Protein AF-A0A9P8N7T7-F1 (afdb_monomer)

Secondary structure (DSSP, 8-state):
-PEEEEEE-S--HHHHTS-HHHHHHHHTSHHHHHHHHSEEEEEEE-GGG--HHHHHHHHHHHHHHHHTT-SSPPGGGTPEEEE---TTS--S-----------

Organism: NCBI:txid111463

Radius of gyration: 16.36 Å; Cα contacts (8 Å, |Δi|>4): 122; chains: 1; bounding box: 58×29×37 Å

Foldseek 3Di:
DAAEAEDEDDDDVPLLPDDLVVLLVVCPPPVNLVNLQRHQEYEYEACLQDDPSNLVSQQSSQCSSQPVPDPDADGSNNHHYHYYHDNPPDGNDDPPPPPPPDD

Mean predicted aligned error: 9.98 Å

InterPro domains:
  IPR010285 DNA helicase Pif1-like, DEAD-box helicase domain [PF05970] (25-92)
  IPR027417 P-loop containing nucleoside triphosphate hydrolase [G3DSA:3.40.50.300] (2-101)
  IPR027417 P-loop containing nucleoside triphosphate hydrolase [SSF52540] (7-93)
  IPR051055 PIF1 DNA helicase [PTHR47642] (15-95)

Sequence (103 aa):
MGMVVDVLAPTGRAALQLPLDKLKTLAFRKHVRQRLRHTDVLIIDEISMVENHHLQRINVCMKEVRRWKDDDPPAFGGVQVVVTGDFCQLPPRRRESWAIPRA

Nearest PDB structures (foldseek):
  9fi9-assembly1_A  TM=7.874E-01  e=2.876E-06  Homo sapiens
  5fhh-assembly2_B  TM=8.590E-01  e=5.487E-06  Homo sapiens
  5o6d-assembly2_B  TM=8.294E-01  e=2.586E-05  Saccharomyces cerevisiae S288C
  5fhh-assembly1_A  TM=7.363E-01  e=8.085E-06  Homo sapiens
  5o6e-assembly2_B  TM=7.567E-01  e=1.387E-04  Saccharomyces cerevisiae S288C

Solvent-accessible surface area (backbone atoms only — not comparable to full-atom values): 6168 Å² total; per-residue (Å²): 134,82,35,76,45,79,46,72,54,79,91,59,77,73,72,72,72,52,55,68,70,58,49,44,57,55,40,63,36,69,70,50,28,51,51,6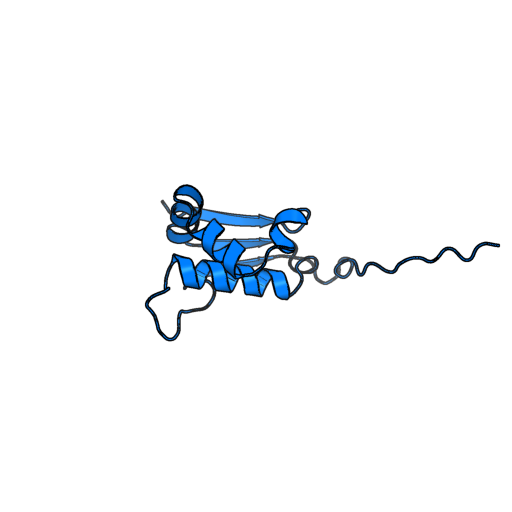3,57,50,37,49,36,39,37,33,38,37,49,48,58,52,57,70,72,56,58,54,50,52,30,50,41,31,18,54,64,61,29,68,84,46,96,78,50,48,71,47,34,68,37,50,74,46,78,42,57,58,82,90,49,80,71,50,82,70,83,73,77,80,73,72,79,83,125

Structure (mmCIF, N/CA/C/O backbone):
data_AF-A0A9P8N7T7-F1
#
_entry.id   AF-A0A9P8N7T7-F1
#
loop_
_atom_site.group_PDB
_atom_site.id
_atom_site.type_symbol
_atom_site.label_atom_id
_atom_site.label_alt_id
_atom_site.label_comp_id
_atom_site.label_asym_id
_atom_site.label_entity_id
_atom_site.label_seq_id
_atom_site.pdbx_PDB_ins_code
_atom_site.Cartn_x
_atom_site.Cartn_y
_atom_site.Cartn_z
_atom_site.occupancy
_atom_site.B_iso_or_equiv
_atom_site.auth_seq_id
_atom_site.auth_comp_id
_atom_site.auth_asym_id
_atom_site.auth_atom_id
_atom_site.pdbx_PDB_model_num
ATOM 1 N N . MET A 1 1 ? -21.123 2.137 -2.443 1.00 47.75 1 MET A N 1
ATOM 2 C CA . MET A 1 1 ? -20.414 2.666 -3.626 1.00 47.75 1 MET A CA 1
ATOM 3 C C . MET A 1 1 ? -18.932 2.507 -3.331 1.00 47.75 1 MET A C 1
ATOM 5 O O . MET A 1 1 ? -18.468 3.157 -2.402 1.00 47.75 1 MET A O 1
ATOM 9 N N . GLY A 1 2 ? -18.252 1.553 -3.966 1.00 61.78 2 GLY A N 1
ATOM 10 C CA . GLY A 1 2 ? -16.860 1.246 -3.628 1.00 61.78 2 GLY A CA 1
ATOM 11 C C . GLY A 1 2 ? -15.900 2.352 -4.058 1.00 61.78 2 GLY A C 1
ATOM 12 O O . GLY A 1 2 ? -16.148 3.021 -5.063 1.00 61.78 2 GLY A O 1
ATOM 13 N N . MET A 1 3 ? -14.843 2.590 -3.278 1.00 73.31 3 MET A N 1
ATOM 14 C CA . MET A 1 3 ? -13.818 3.584 -3.610 1.00 73.31 3 MET A CA 1
ATOM 15 C C . MET A 1 3 ? -12.638 2.885 -4.286 1.00 73.31 3 MET A C 1
ATOM 17 O O . MET A 1 3 ? -12.032 1.980 -3.708 1.00 73.31 3 MET A O 1
ATOM 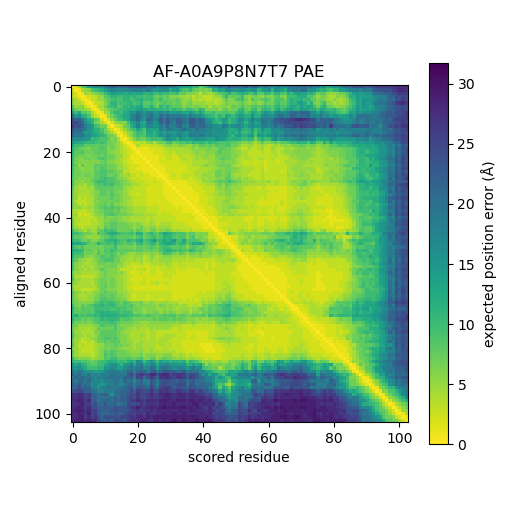21 N N . VAL A 1 4 ? -12.305 3.333 -5.495 1.00 75.38 4 VAL A N 1
ATOM 22 C CA . VAL A 1 4 ? -11.079 2.950 -6.200 1.00 75.38 4 VAL A CA 1
ATOM 23 C C . VAL A 1 4 ? -10.038 4.034 -5.948 1.00 75.38 4 VAL A C 1
ATOM 25 O O . VAL A 1 4 ? -10.322 5.221 -6.125 1.00 75.38 4 VAL A O 1
ATOM 28 N N . VAL A 1 5 ? -8.853 3.639 -5.489 1.00 74.88 5 VAL A N 1
ATOM 29 C CA . VAL A 1 5 ? -7.719 4.552 -5.311 1.00 74.88 5 VAL A CA 1
ATOM 30 C C . VAL A 1 5 ? -6.672 4.211 -6.353 1.00 74.88 5 VAL A C 1
ATOM 32 O O . VAL A 1 5 ? -6.151 3.101 -6.356 1.00 74.88 5 VAL A O 1
ATOM 35 N N . ASP A 1 6 ? -6.375 5.179 -7.212 1.00 69.44 6 ASP A N 1
ATOM 36 C CA . ASP A 1 6 ? -5.302 5.095 -8.196 1.00 69.44 6 ASP A CA 1
ATOM 37 C C . ASP A 1 6 ? -4.022 5.723 -7.625 1.00 69.44 6 ASP A C 1
ATOM 39 O O . ASP A 1 6 ? -4.044 6.824 -7.057 1.00 69.44 6 ASP A O 1
ATOM 43 N N . VAL A 1 7 ? -2.920 4.990 -7.731 1.00 68.62 7 VAL A N 1
ATOM 44 C CA . VAL A 1 7 ? -1.570 5.426 -7.400 1.00 68.62 7 VAL A CA 1
ATOM 45 C C . VAL A 1 7 ? -0.763 5.449 -8.694 1.00 68.62 7 VAL A C 1
ATOM 47 O O . VAL A 1 7 ? -0.116 4.468 -9.054 1.00 68.62 7 VAL A O 1
ATOM 50 N N . LEU A 1 8 ? -0.763 6.607 -9.353 1.00 59.31 8 LEU A N 1
ATOM 51 C CA . LEU A 1 8 ? 0.131 6.890 -10.469 1.00 59.31 8 LEU A CA 1
ATOM 52 C C . LEU A 1 8 ? 1.543 7.175 -9.937 1.00 59.31 8 LEU A C 1
ATOM 54 O O . LEU A 1 8 ? 1.757 8.126 -9.176 1.00 59.31 8 LEU A O 1
ATOM 58 N N . ALA A 1 9 ? 2.520 6.366 -10.337 1.00 59.59 9 ALA A N 1
ATOM 59 C CA . ALA A 1 9 ? 3.927 6.614 -10.045 1.00 59.59 9 ALA A CA 1
ATOM 60 C C . ALA A 1 9 ? 4.518 7.551 -11.117 1.00 59.59 9 ALA A C 1
ATOM 62 O O . ALA A 1 9 ? 4.946 7.062 -12.158 1.00 59.59 9 ALA A O 1
ATOM 63 N N . PRO A 1 10 ? 4.534 8.896 -10.932 1.00 50.53 10 PRO A N 1
ATOM 64 C CA . PRO A 1 10 ? 5.686 9.549 -10.284 1.00 50.53 10 PRO A CA 1
ATOM 65 C C . PRO A 1 10 ? 5.396 10.912 -9.577 1.00 50.53 10 PRO A C 1
ATOM 67 O O . PRO A 1 10 ? 4.392 11.579 -9.800 1.00 50.53 10 PRO A O 1
ATOM 70 N N . THR A 1 11 ? 6.384 11.422 -8.816 1.00 47.47 11 THR A N 1
ATOM 71 C CA . THR A 1 11 ? 6.516 12.813 -8.279 1.00 47.47 11 THR A CA 1
ATOM 72 C C . THR A 1 11 ? 5.823 13.163 -6.948 1.00 47.47 11 THR A C 1
ATOM 74 O O . THR A 1 11 ? 4.925 13.990 -6.861 1.00 47.47 11 THR A O 1
ATOM 77 N N . GLY A 1 12 ? 6.350 12.639 -5.839 1.00 48.16 12 GLY A N 1
ATOM 78 C CA . GLY A 1 12 ? 5.984 13.108 -4.497 1.00 48.16 12 GLY A CA 1
ATOM 79 C C . GLY A 1 12 ? 7.096 12.937 -3.467 1.00 48.16 12 GLY A C 1
ATOM 80 O O . GLY A 1 12 ? 6.854 12.394 -2.394 1.00 48.16 12 GLY A O 1
ATOM 81 N N . ARG A 1 13 ? 8.330 13.376 -3.774 1.00 48.94 13 ARG A N 1
ATOM 82 C CA . ARG A 1 13 ? 9.539 13.216 -2.924 1.00 48.94 13 ARG A CA 1
ATOM 83 C C . ARG A 1 13 ? 9.371 13.622 -1.448 1.00 48.94 13 ARG A C 1
ATOM 85 O O . ARG A 1 13 ? 10.164 13.180 -0.621 1.00 48.94 13 ARG A O 1
ATOM 92 N N . ALA A 1 14 ? 8.375 14.440 -1.112 1.00 51.25 14 ALA A N 1
ATOM 93 C CA . ALA A 1 14 ? 8.146 14.918 0.249 1.00 51.25 14 ALA A CA 1
ATOM 94 C C . ALA A 1 14 ? 7.538 13.854 1.182 1.00 51.25 14 ALA A C 1
ATOM 96 O O . ALA A 1 14 ? 8.001 13.699 2.307 1.00 51.25 14 ALA A O 1
ATOM 97 N N . ALA A 1 15 ? 6.545 13.077 0.730 1.00 52.22 15 ALA A N 1
ATOM 98 C CA . ALA A 1 15 ? 5.945 12.028 1.567 1.00 52.22 15 ALA A CA 1
ATOM 99 C C . ALA A 1 15 ? 6.891 10.823 1.728 1.00 52.22 15 ALA A C 1
ATOM 101 O O . ALA A 1 15 ? 6.868 10.099 2.729 1.00 52.22 15 ALA A O 1
ATOM 102 N N . LEU A 1 16 ? 7.779 10.639 0.749 1.00 54.81 16 LEU A N 1
ATOM 103 C CA . LEU A 1 16 ? 8.604 9.450 0.621 1.00 54.81 16 LEU A CA 1
ATOM 104 C C . LEU A 1 16 ? 9.847 9.447 1.525 1.00 54.81 16 LEU A C 1
ATOM 106 O O . LEU A 1 16 ? 10.388 8.380 1.791 1.00 54.81 16 LEU A O 1
ATOM 110 N N . GLN A 1 17 ? 10.237 10.592 2.081 1.00 64.25 17 GLN A N 1
ATOM 111 C CA . GLN A 1 17 ? 11.354 10.701 3.033 1.00 64.25 17 GLN A CA 1
ATOM 112 C C . GLN A 1 17 ? 10.910 10.675 4.503 1.00 64.25 17 GLN A C 1
ATOM 114 O O . GLN A 1 17 ? 11.736 10.758 5.408 1.00 64.25 17 GLN A O 1
ATOM 119 N N . LEU A 1 18 ? 9.604 10.590 4.770 1.00 73.50 18 LEU A N 1
ATOM 120 C CA . LEU A 1 18 ? 9.101 10.615 6.140 1.00 73.50 18 LEU A CA 1
ATOM 121 C C . LEU A 1 18 ? 9.351 9.275 6.859 1.00 73.50 18 LEU A C 1
ATOM 123 O O . LEU A 1 18 ? 9.107 8.218 6.277 1.00 73.50 18 LEU A O 1
ATOM 127 N N . PRO A 1 19 ? 9.741 9.288 8.143 1.00 83.50 19 PRO A N 1
ATOM 128 C CA . PRO A 1 19 ? 9.760 8.084 8.968 1.00 83.50 19 PRO A CA 1
ATOM 129 C C . PRO A 1 19 ? 8.406 7.361 8.948 1.00 83.50 19 PRO A C 1
ATOM 131 O O . PRO A 1 19 ? 7.355 8.004 8.832 1.00 83.50 19 PRO A O 1
ATOM 134 N N . LEU A 1 20 ? 8.425 6.033 9.096 1.00 82.62 20 LEU A N 1
ATOM 135 C CA . LEU A 1 20 ? 7.216 5.201 9.130 1.00 82.62 20 LEU A CA 1
ATOM 136 C C . LEU A 1 20 ? 6.196 5.701 10.163 1.00 82.62 20 LEU A C 1
ATOM 138 O O . LEU A 1 20 ? 5.012 5.788 9.850 1.00 82.62 20 LEU A O 1
ATOM 142 N N . ASP A 1 21 ? 6.642 6.128 11.342 1.00 85.75 21 ASP A N 1
ATOM 143 C CA . ASP A 1 21 ? 5.754 6.616 12.408 1.00 85.75 21 ASP A CA 1
ATOM 144 C C . ASP A 1 21 ? 5.005 7.894 12.011 1.00 85.75 21 ASP A C 1
ATOM 146 O O . ASP A 1 21 ? 3.804 8.050 12.266 1.00 85.75 21 ASP A O 1
ATOM 150 N N . LYS A 1 22 ? 5.689 8.800 11.296 1.00 85.25 22 LYS A N 1
ATOM 151 C CA . LYS A 1 22 ? 5.047 9.997 10.740 1.00 85.25 22 LYS A CA 1
ATOM 152 C C . LYS A 1 22 ? 4.023 9.614 9.678 1.00 85.25 22 LYS A C 1
ATOM 154 O O . LYS A 1 22 ? 2.938 10.188 9.668 1.00 85.25 22 LYS A O 1
ATOM 159 N N . LEU A 1 23 ? 4.320 8.636 8.820 1.00 82.19 23 LEU A N 1
ATOM 160 C CA . LEU A 1 23 ? 3.349 8.154 7.835 1.00 82.19 23 LEU A CA 1
ATOM 161 C C . LEU A 1 23 ? 2.108 7.542 8.481 1.00 82.19 23 LEU A C 1
ATOM 163 O O . LEU A 1 23 ? 1.002 7.886 8.071 1.00 82.19 23 LEU A O 1
ATOM 167 N N . LYS A 1 24 ? 2.271 6.693 9.501 1.00 84.94 24 LYS A N 1
ATOM 168 C CA . LYS A 1 24 ? 1.140 6.127 10.253 1.00 84.94 24 LYS A CA 1
ATOM 169 C C . LYS A 1 24 ? 0.256 7.241 10.806 1.00 84.94 24 LYS A C 1
ATOM 171 O O . LYS A 1 24 ? -0.950 7.255 10.576 1.00 84.94 24 LYS A O 1
ATOM 176 N N . THR A 1 25 ? 0.870 8.246 11.428 1.00 86.38 25 THR A N 1
ATOM 177 C CA . THR A 1 25 ? 0.159 9.426 11.949 1.00 86.38 25 THR A CA 1
ATOM 178 C C . THR A 1 25 ? -0.626 10.160 10.854 1.00 86.38 25 THR A C 1
ATOM 180 O O . THR A 1 25 ? -1.784 10.531 11.052 1.00 86.38 25 THR A O 1
ATOM 183 N N . LEU A 1 26 ? -0.030 10.347 9.670 1.00 85.00 26 LEU A N 1
ATOM 184 C CA . LEU A 1 26 ? -0.709 10.956 8.521 1.00 85.00 26 LEU A CA 1
ATOM 185 C C . LEU A 1 26 ? -1.865 10.088 8.001 1.00 85.00 26 LEU A C 1
ATOM 187 O O . LEU A 1 26 ? -2.918 10.630 7.662 1.00 85.00 26 LEU A O 1
ATOM 191 N N . ALA A 1 27 ? -1.695 8.766 7.981 1.00 84.00 27 ALA A N 1
ATOM 192 C CA . ALA A 1 27 ? -2.714 7.809 7.559 1.00 84.00 27 ALA A CA 1
ATOM 193 C C . ALA A 1 27 ? -3.940 7.811 8.492 1.00 84.00 27 ALA A C 1
ATOM 195 O O . ALA A 1 27 ? -5.062 7.588 8.036 1.00 84.00 27 ALA A O 1
ATOM 196 N N . PHE A 1 28 ? -3.756 8.149 9.774 1.00 86.69 28 PHE A N 1
ATOM 197 C CA . PHE A 1 28 ? -4.844 8.290 10.748 1.00 86.69 28 PHE A CA 1
ATOM 198 C C . PHE A 1 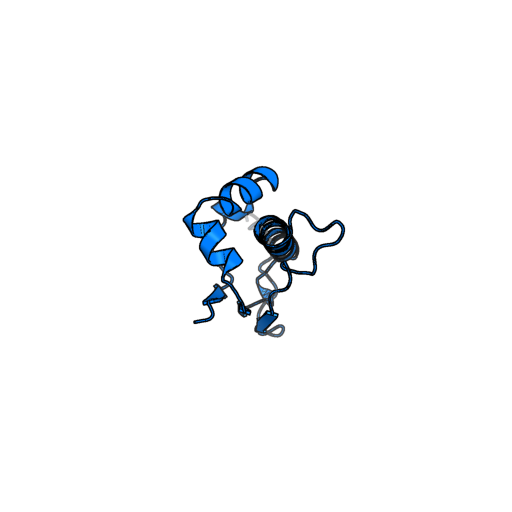28 ? -5.614 9.614 10.676 1.00 86.69 28 PHE A C 1
ATOM 200 O O . PHE A 1 28 ? -6.663 9.735 11.318 1.00 86.69 28 PHE A O 1
ATOM 207 N N . ARG A 1 29 ? -5.173 10.596 9.875 1.00 89.69 29 ARG A N 1
ATOM 208 C CA . ARG A 1 29 ? -5.942 11.835 9.657 1.00 89.69 29 ARG A CA 1
ATOM 209 C C . ARG A 1 29 ? -7.340 11.493 9.148 1.00 89.69 29 ARG A C 1
ATOM 211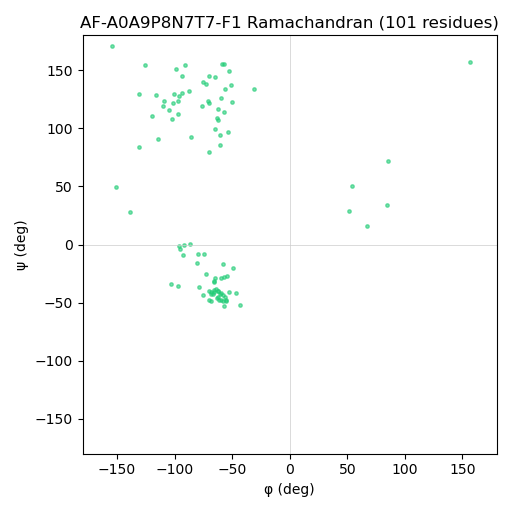 O O . ARG A 1 29 ? -7.470 10.707 8.216 1.00 89.69 29 ARG A O 1
ATOM 218 N N . LYS A 1 30 ? -8.379 12.120 9.713 1.00 86.88 30 LYS A N 1
ATOM 219 C CA . LYS A 1 30 ? -9.799 11.775 9.489 1.00 86.88 30 LYS A CA 1
ATOM 220 C C . LYS A 1 30 ? -10.140 11.497 8.017 1.00 86.88 30 LYS A C 1
ATOM 222 O O . LYS A 1 30 ? -10.653 10.426 7.710 1.00 86.88 30 LYS A O 1
ATOM 227 N N . HIS A 1 31 ? -9.789 12.416 7.115 1.00 86.44 31 HIS A N 1
ATOM 228 C CA . HIS A 1 31 ? -10.055 12.276 5.680 1.00 86.44 31 HIS A CA 1
ATOM 229 C C . HIS A 1 31 ? -9.267 11.138 5.018 1.00 86.44 31 HIS A C 1
ATOM 231 O O . HIS A 1 31 ? -9.825 10.387 4.223 1.00 86.44 31 HIS A O 1
ATOM 237 N N . VAL A 1 32 ? -7.983 10.983 5.354 1.00 86.19 32 VAL A N 1
ATOM 238 C CA . VAL A 1 32 ? -7.115 9.937 4.789 1.00 86.19 32 VAL A CA 1
ATOM 239 C C . VAL A 1 32 ? -7.568 8.567 5.281 1.00 86.19 32 VAL A C 1
ATOM 241 O O . VAL A 1 32 ? -7.825 7.675 4.480 1.00 86.19 32 VAL A O 1
ATOM 244 N N . ARG A 1 33 ? -7.777 8.432 6.591 1.00 89.00 33 ARG A N 1
ATOM 245 C CA . ARG A 1 33 ? -8.273 7.214 7.229 1.00 89.00 33 ARG A CA 1
ATOM 246 C C . ARG A 1 33 ? -9.598 6.766 6.628 1.00 89.00 33 ARG A C 1
ATOM 248 O O . ARG A 1 33 ? -9.770 5.583 6.360 1.00 89.00 33 ARG A O 1
ATOM 255 N N . GLN A 1 34 ? -10.535 7.693 6.427 1.00 89.25 34 GLN A N 1
ATOM 256 C CA . GLN A 1 34 ? -11.828 7.375 5.828 1.00 89.25 34 GLN A CA 1
ATOM 257 C C . GLN A 1 34 ? -11.656 6.876 4.388 1.00 89.25 34 GLN A C 1
ATOM 259 O O . GLN A 1 34 ? -12.191 5.824 4.054 1.00 89.25 34 GLN A O 1
ATOM 264 N N . ARG A 1 35 ? -10.839 7.554 3.571 1.00 87.25 35 ARG A N 1
ATOM 265 C CA . ARG A 1 35 ? -10.530 7.109 2.201 1.00 87.25 35 ARG A CA 1
ATOM 266 C C . ARG A 1 35 ? -9.934 5.701 2.173 1.00 87.25 35 ARG A C 1
ATOM 268 O O . ARG A 1 35 ? -10.479 4.826 1.511 1.00 87.25 35 ARG A O 1
ATOM 275 N N . LEU A 1 36 ? -8.880 5.458 2.952 1.00 88.19 36 LEU A N 1
ATOM 276 C CA . LEU A 1 36 ? -8.187 4.165 2.988 1.00 88.19 36 LEU A CA 1
ATOM 277 C C . LEU A 1 36 ? -9.064 3.035 3.555 1.00 88.19 36 LEU A C 1
ATOM 279 O O . LEU A 1 36 ? -8.953 1.891 3.123 1.00 88.19 36 LEU A O 1
ATOM 283 N N . ARG A 1 37 ? -9.970 3.330 4.498 1.00 89.06 37 ARG A N 1
ATOM 284 C CA . ARG A 1 37 ? -10.925 2.334 5.016 1.00 89.06 37 ARG A CA 1
ATOM 285 C C . ARG A 1 37 ? -11.959 1.908 3.987 1.00 89.06 37 ARG A C 1
ATOM 287 O O . ARG A 1 37 ? -12.271 0.723 3.935 1.00 89.06 37 ARG A O 1
ATOM 294 N N . HIS A 1 38 ? -12.466 2.858 3.207 1.00 89.75 38 HIS A N 1
ATOM 295 C CA . HIS A 1 38 ? -13.471 2.615 2.170 1.00 89.75 38 HIS A CA 1
ATOM 296 C C . HIS A 1 38 ? -12.874 2.206 0.820 1.00 89.75 38 HIS A C 1
ATOM 298 O O . HIS A 1 38 ? -13.625 2.008 -0.127 1.00 89.75 38 HIS A O 1
ATOM 304 N N . THR A 1 39 ? -11.546 2.104 0.717 1.00 89.62 39 THR A N 1
ATOM 305 C CA . THR A 1 39 ? -10.897 1.589 -0.489 1.00 89.62 39 THR A CA 1
ATOM 306 C C . THR A 1 39 ? -11.154 0.093 -0.601 1.00 89.62 39 THR A C 1
ATOM 308 O O . THR A 1 39 ? -10.810 -0.664 0.312 1.00 89.62 39 THR A O 1
ATOM 311 N N . ASP A 1 40 ? -11.729 -0.310 -1.729 1.00 89.50 40 ASP A N 1
ATOM 312 C CA . ASP A 1 40 ? -11.993 -1.712 -2.062 1.00 89.50 40 ASP A CA 1
ATOM 313 C C . ASP A 1 40 ? -10.971 -2.242 -3.073 1.00 89.50 40 ASP A C 1
ATOM 315 O O . ASP A 1 40 ? -10.545 -3.395 -2.977 1.00 89.50 40 ASP A O 1
ATOM 319 N N . VAL A 1 41 ? -10.517 -1.367 -3.981 1.00 89.62 41 VAL A N 1
ATOM 320 C CA . VAL A 1 41 ? -9.510 -1.666 -5.005 1.00 89.62 41 VAL A CA 1
ATOM 321 C C . VAL A 1 41 ? -8.427 -0.583 -5.016 1.00 89.62 41 VAL A C 1
ATOM 323 O O . VAL A 1 41 ? -8.726 0.612 -5.081 1.00 89.62 41 VAL A O 1
ATOM 326 N N . LEU A 1 42 ? -7.168 -1.013 -4.958 1.00 88.94 42 LEU A N 1
ATOM 327 C CA . LEU A 1 42 ? -5.969 -0.196 -5.119 1.00 88.94 42 LEU A CA 1
ATOM 328 C C . LEU A 1 42 ? -5.376 -0.476 -6.500 1.00 88.94 42 LEU A C 1
ATOM 330 O O . LEU A 1 42 ? -4.940 -1.597 -6.754 1.00 88.94 42 LEU A O 1
ATOM 334 N N . ILE A 1 43 ? -5.347 0.531 -7.364 1.00 87.38 43 ILE A N 1
ATOM 335 C CA . ILE A 1 43 ? -4.723 0.448 -8.685 1.00 87.38 43 ILE A CA 1
ATOM 336 C C . ILE A 1 43 ? -3.349 1.110 -8.598 1.00 87.38 43 ILE A C 1
ATOM 338 O O . ILE A 1 43 ? -3.233 2.214 -8.071 1.00 87.38 43 ILE A O 1
ATOM 342 N N . ILE A 1 44 ? -2.308 0.422 -9.058 1.00 85.06 44 ILE A N 1
ATOM 343 C CA . ILE A 1 44 ? -0.945 0.954 -9.143 1.00 85.06 44 ILE A CA 1
ATOM 344 C C . ILE A 1 44 ? -0.539 0.903 -10.602 1.00 85.06 44 ILE A C 1
ATOM 346 O O . ILE A 1 44 ? -0.351 -0.191 -11.132 1.00 85.06 44 ILE A O 1
ATOM 350 N N . ASP A 1 45 ? -0.413 2.066 -11.224 1.00 81.06 45 ASP A N 1
ATOM 351 C CA . ASP A 1 45 ? 0.057 2.183 -12.599 1.00 81.06 45 ASP A CA 1
ATOM 352 C C . ASP A 1 45 ? 1.537 2.555 -12.653 1.00 81.06 45 ASP A C 1
ATOM 354 O O . ASP A 1 45 ? 2.071 3.189 -11.735 1.00 81.06 45 ASP A O 1
ATOM 358 N N . GLU A 1 46 ? 2.205 2.118 -13.719 1.00 77.62 46 GLU A N 1
ATOM 359 C CA . GLU A 1 46 ? 3.652 2.246 -13.914 1.00 77.62 46 GLU A CA 1
ATOM 360 C C . GLU A 1 46 ? 4.484 1.674 -12.754 1.00 77.62 46 GLU A C 1
ATOM 362 O O . GLU A 1 46 ? 5.407 2.304 -12.226 1.00 77.62 46 GLU A O 1
ATOM 367 N N . ILE A 1 47 ? 4.185 0.432 -12.351 1.00 74.69 47 ILE A N 1
ATOM 368 C CA . ILE A 1 47 ? 4.903 -0.267 -11.267 1.00 74.69 47 ILE A CA 1
ATOM 369 C C . ILE A 1 47 ? 6.423 -0.334 -11.478 1.00 74.69 47 ILE A C 1
ATOM 371 O O . ILE A 1 47 ? 7.176 -0.366 -10.503 1.00 74.69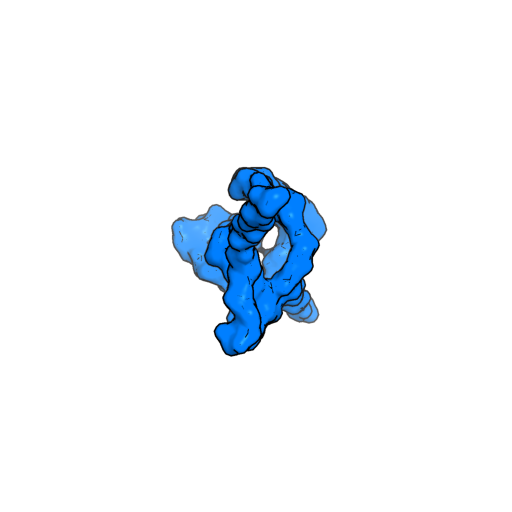 47 ILE A O 1
ATOM 375 N N . SER A 1 48 ? 6.890 -0.303 -12.730 1.00 64.31 48 SER A N 1
ATOM 376 C CA . SER A 1 48 ? 8.315 -0.238 -13.077 1.00 64.31 48 SER A CA 1
ATOM 377 C C . SER A 1 48 ? 9.006 0.983 -12.456 1.00 64.31 48 SER A C 1
ATOM 379 O O . SER A 1 48 ? 10.188 0.917 -12.126 1.00 64.31 48 SER A O 1
ATOM 381 N N . MET A 1 49 ? 8.273 2.074 -12.208 1.00 65.00 49 MET A N 1
ATOM 382 C CA . MET A 1 49 ? 8.772 3.299 -11.576 1.00 65.00 49 MET A CA 1
ATOM 383 C C . MET A 1 49 ? 8.606 3.317 -10.047 1.00 65.00 49 MET A C 1
ATOM 385 O O . MET A 1 49 ? 9.019 4.278 -9.387 1.00 65.00 49 MET A O 1
ATOM 389 N N . VAL A 1 50 ? 8.034 2.264 -9.456 1.00 70.19 50 VAL A N 1
ATOM 390 C CA . VAL A 1 50 ? 7.791 2.155 -8.014 1.00 70.19 50 VAL A CA 1
ATOM 391 C C . VAL A 1 50 ? 8.905 1.359 -7.338 1.00 70.19 50 VAL A C 1
ATOM 393 O O . VAL A 1 50 ? 9.034 0.149 -7.488 1.00 70.19 50 VAL A O 1
ATOM 396 N N . GLU A 1 51 ? 9.697 2.036 -6.509 1.00 74.12 51 GLU A N 1
ATOM 397 C CA . GLU A 1 51 ? 10.675 1.367 -5.645 1.00 74.12 51 GLU A CA 1
ATOM 398 C C . GLU A 1 51 ? 9.994 0.471 -4.588 1.00 74.12 51 GLU A C 1
ATOM 400 O O . GLU A 1 51 ? 8.974 0.849 -4.009 1.00 74.12 51 GLU A O 1
ATOM 405 N N . ASN A 1 52 ? 10.599 -0.680 -4.262 1.00 78.12 52 ASN A N 1
ATOM 406 C CA . ASN A 1 52 ? 10.101 -1.648 -3.266 1.00 78.12 52 ASN A CA 1
ATOM 407 C C . ASN A 1 52 ? 9.665 -0.990 -1.938 1.00 78.12 52 ASN A C 1
ATOM 409 O O . ASN A 1 52 ? 8.602 -1.286 -1.387 1.00 78.12 52 ASN A O 1
ATOM 413 N N . HIS A 1 53 ? 10.450 -0.026 -1.452 1.00 77.38 53 HIS A N 1
ATOM 414 C CA . HIS A 1 53 ? 10.166 0.697 -0.212 1.00 77.38 53 HIS A CA 1
ATOM 415 C C . HIS A 1 53 ? 8.815 1.444 -0.235 1.00 77.38 53 HIS A C 1
ATOM 417 O O . HIS A 1 53 ? 8.175 1.602 0.807 1.00 77.38 53 HIS A O 1
ATOM 423 N N . HIS A 1 54 ? 8.326 1.871 -1.405 1.00 77.94 54 HIS A N 1
ATOM 424 C CA . HIS A 1 54 ? 7.012 2.508 -1.530 1.00 77.94 54 HIS A CA 1
ATOM 425 C C . HIS A 1 54 ? 5.867 1.538 -1.313 1.00 77.94 54 HIS A C 1
ATOM 427 O O . HIS A 1 54 ? 4.970 1.823 -0.515 1.00 77.94 54 HIS A O 1
ATOM 433 N N . LEU A 1 55 ? 5.923 0.379 -1.965 1.00 83.69 55 LEU A N 1
ATOM 434 C CA . LEU A 1 55 ? 4.904 -0.656 -1.817 1.00 83.69 55 LEU A CA 1
ATOM 435 C C . LEU A 1 55 ? 4.816 -1.126 -0.367 1.00 83.69 55 LEU A C 1
ATOM 437 O O . LEU A 1 55 ? 3.719 -1.220 0.187 1.00 83.69 55 LEU A O 1
ATOM 441 N N . GLN A 1 56 ? 5.966 -1.326 0.283 1.00 87.38 56 GLN A N 1
ATOM 442 C CA . GLN A 1 56 ? 6.013 -1.712 1.692 1.00 87.38 56 GLN A CA 1
ATOM 443 C C . GLN A 1 56 ? 5.343 -0.677 2.602 1.00 87.38 56 GLN A C 1
ATOM 445 O O . GLN A 1 56 ? 4.585 -1.039 3.502 1.00 87.38 56 GLN A O 1
ATOM 450 N N . ARG A 1 57 ? 5.558 0.616 2.355 1.00 86.75 57 ARG A N 1
ATOM 451 C CA . ARG A 1 57 ? 4.974 1.692 3.174 1.00 86.75 57 ARG A CA 1
ATOM 452 C C . ARG A 1 57 ? 3.475 1.823 2.991 1.00 86.75 57 ARG A C 1
ATOM 454 O O . ARG A 1 57 ? 2.770 2.011 3.983 1.00 86.75 57 ARG A O 1
ATOM 461 N N . ILE A 1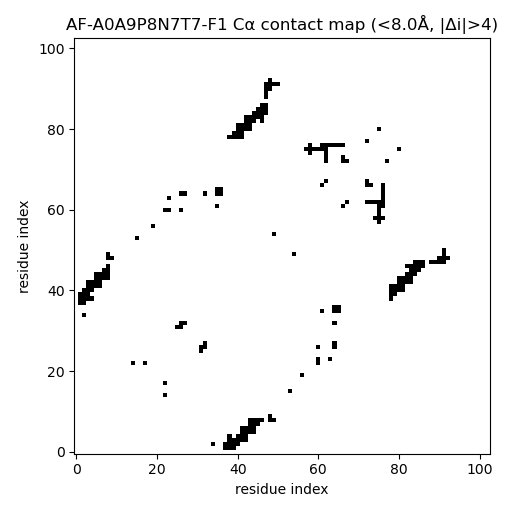 58 ? 2.989 1.683 1.760 1.00 85.94 58 ILE A N 1
ATOM 462 C CA . ILE A 1 58 ? 1.550 1.641 1.477 1.00 85.94 58 ILE A CA 1
ATOM 463 C C . ILE A 1 58 ? 0.928 0.442 2.199 1.00 85.94 58 ILE A C 1
ATOM 465 O O . ILE A 1 58 ? -0.056 0.612 2.916 1.00 85.94 58 ILE A O 1
ATOM 469 N N . ASN A 1 59 ? 1.540 -0.741 2.095 1.00 90.44 59 ASN A N 1
ATOM 470 C CA . ASN A 1 59 ? 1.090 -1.946 2.790 1.00 90.44 59 ASN A CA 1
ATOM 471 C C . ASN A 1 59 ? 0.994 -1.735 4.313 1.00 90.44 59 ASN A C 1
ATOM 473 O O . ASN A 1 59 ? -0.048 -2.021 4.901 1.00 90.44 59 ASN A O 1
ATOM 477 N N . VAL A 1 60 ? 2.029 -1.166 4.942 1.00 90.56 60 VAL A N 1
ATOM 478 C CA . VAL A 1 60 ? 2.021 -0.848 6.381 1.00 90.56 60 VAL A CA 1
ATOM 479 C C . VAL A 1 60 ? 0.896 0.127 6.731 1.00 90.56 60 VAL A C 1
ATOM 481 O O . VAL A 1 60 ? 0.137 -0.137 7.660 1.00 90.56 60 VAL A O 1
ATOM 484 N N . CYS A 1 61 ? 0.735 1.221 5.981 1.00 89.00 61 CYS A N 1
ATOM 485 C CA . CYS A 1 61 ? -0.322 2.202 6.248 1.00 89.00 61 CYS A CA 1
ATOM 486 C C . CYS A 1 61 ? -1.724 1.592 6.111 1.00 89.00 61 CYS A C 1
ATOM 488 O O . CYS A 1 61 ? -2.605 1.872 6.921 1.00 89.00 61 CYS A O 1
ATOM 490 N N . MET A 1 62 ? -1.936 0.739 5.108 1.00 90.31 62 MET A N 1
ATOM 491 C CA . MET A 1 62 ? -3.219 0.075 4.881 1.00 90.31 62 MET A CA 1
ATOM 492 C C . MET A 1 62 ? -3.548 -0.937 5.984 1.00 90.31 62 MET A C 1
ATOM 494 O O . MET A 1 62 ? -4.679 -0.951 6.479 1.00 90.31 62 MET A O 1
ATOM 498 N N . LYS A 1 63 ? -2.561 -1.737 6.414 1.00 92.12 63 LYS A N 1
ATOM 499 C CA . LYS A 1 63 ? -2.686 -2.651 7.562 1.00 92.12 63 LYS A CA 1
ATOM 500 C C . LYS A 1 63 ? -3.049 -1.881 8.831 1.00 92.12 63 LYS A C 1
ATOM 502 O O . LYS A 1 63 ? -4.038 -2.205 9.481 1.00 92.12 63 LYS A O 1
ATOM 507 N N . GLU A 1 64 ? -2.334 -0.796 9.110 1.00 90.50 64 GLU A N 1
ATOM 508 C CA . GLU A 1 64 ? -2.566 0.061 10.276 1.00 90.50 64 GLU A CA 1
ATOM 509 C C . GLU A 1 64 ? -3.964 0.717 10.257 1.00 90.50 64 GLU A C 1
ATOM 511 O O . GLU A 1 64 ? -4.663 0.797 11.262 1.00 90.50 64 GLU A O 1
ATOM 516 N N . VAL A 1 65 ? -4.450 1.169 9.103 1.00 90.25 65 VAL A N 1
ATOM 517 C CA . VAL A 1 65 ? -5.743 1.871 9.045 1.00 90.25 65 VAL A CA 1
ATOM 518 C C . VAL A 1 65 ? -6.948 0.918 9.094 1.00 90.25 65 VAL A C 1
ATOM 520 O O . VAL A 1 65 ? -7.984 1.261 9.698 1.00 90.25 65 VAL A O 1
ATOM 523 N N . ARG A 1 66 ? -6.836 -0.257 8.458 1.00 88.94 66 ARG A N 1
ATOM 524 C CA . ARG A 1 66 ? -7.944 -1.216 8.285 1.00 88.94 66 ARG A CA 1
ATOM 525 C C . ARG A 1 66 ? -7.950 -2.335 9.328 1.00 88.94 66 ARG A C 1
ATOM 527 O O . ARG A 1 66 ? -9.034 -2.743 9.732 1.00 88.94 66 ARG A O 1
ATOM 534 N N . ARG A 1 67 ? -6.780 -2.815 9.760 1.00 88.25 67 ARG A N 1
ATOM 535 C CA . ARG A 1 67 ? -6.597 -4.094 10.474 1.00 88.25 67 ARG A CA 1
ATOM 536 C C . ARG A 1 67 ? -5.603 -4.011 11.649 1.00 88.25 67 ARG A C 1
ATOM 538 O O . ARG A 1 67 ? -5.003 -5.009 12.005 1.00 88.25 67 ARG A O 1
ATOM 545 N N . TRP A 1 68 ? -5.437 -2.845 12.286 1.00 82.62 68 TRP A N 1
ATOM 546 C CA . TRP A 1 68 ? -4.471 -2.654 13.393 1.00 82.62 68 TRP A CA 1
ATOM 547 C C . TRP A 1 68 ? -4.643 -3.570 14.615 1.00 82.62 68 TRP A C 1
ATOM 549 O O . TRP A 1 68 ? -3.749 -3.620 15.450 1.00 82.62 68 TRP A O 1
ATOM 559 N N . LYS A 1 69 ? -5.804 -4.221 14.763 1.00 85.75 69 LYS A N 1
ATOM 560 C CA . LYS A 1 69 ? -6.094 -5.142 15.870 1.00 85.75 69 LYS A CA 1
ATOM 561 C C . LYS A 1 69 ? -5.774 -6.600 15.544 1.00 85.75 69 LYS A C 1
ATOM 563 O O . LYS A 1 69 ? -5.894 -7.434 16.431 1.00 85.75 69 LYS A O 1
ATOM 568 N N . ASP A 1 70 ? -5.457 -6.898 14.291 1.00 88.62 70 ASP A N 1
ATOM 569 C CA . ASP A 1 70 ? -5.181 -8.256 13.851 1.00 88.62 70 ASP A CA 1
ATOM 570 C C . ASP A 1 70 ? -3.692 -8.525 14.087 1.00 88.62 70 ASP A C 1
ATOM 572 O O . ASP A 1 70 ? -2.855 -7.706 13.701 1.00 88.62 70 ASP A O 1
ATOM 576 N N . ASP A 1 71 ? -3.358 -9.662 14.698 1.00 82.88 71 ASP A N 1
ATOM 577 C CA . ASP A 1 71 ? -1.961 -10.043 14.947 1.00 82.88 71 ASP A CA 1
ATOM 578 C C . ASP A 1 71 ? -1.197 -10.306 13.634 1.00 82.88 71 ASP A C 1
ATOM 580 O O . ASP A 1 71 ? -0.009 -10.000 13.528 1.00 82.88 71 ASP A O 1
ATOM 584 N N . ASP A 1 72 ? -1.897 -10.801 12.605 1.00 88.19 72 ASP A N 1
ATOM 585 C CA . ASP A 1 72 ? -1.382 -10.956 11.240 1.00 88.19 72 ASP A CA 1
ATOM 586 C C . ASP A 1 72 ? -2.362 -10.372 10.205 1.00 88.19 72 ASP A C 1
ATOM 588 O O . ASP A 1 72 ? -3.217 -11.071 9.651 1.00 88.19 72 ASP A O 1
ATOM 592 N N . PRO A 1 73 ? -2.302 -9.054 9.950 1.00 90.62 73 PRO A N 1
ATOM 593 C CA . PRO A 1 73 ? -3.227 -8.409 9.039 1.00 90.62 73 PRO A CA 1
ATOM 594 C C . PRO A 1 73 ? -2.897 -8.779 7.582 1.00 90.62 73 PRO A C 1
ATOM 596 O O . PRO A 1 73 ? -1.725 -8.712 7.181 1.00 90.62 73 PRO A O 1
ATOM 599 N N . PRO A 1 74 ? -3.911 -9.053 6.737 1.00 90.69 74 PRO A N 1
ATOM 600 C CA . PRO A 1 74 ? -3.705 -9.386 5.330 1.00 90.69 74 PRO A CA 1
ATOM 601 C C . PRO A 1 74 ? -2.970 -8.267 4.583 1.00 90.69 74 PRO A C 1
ATOM 603 O O . PRO A 1 74 ? -3.018 -7.089 4.965 1.00 90.69 74 PRO A O 1
ATOM 606 N N . ALA A 1 75 ? -2.289 -8.624 3.492 1.00 89.62 75 ALA A N 1
ATOM 607 C CA . ALA A 1 75 ? -1.588 -7.664 2.642 1.00 89.62 75 ALA A CA 1
ATOM 608 C C . ALA A 1 75 ? -2.513 -6.503 2.233 1.00 89.62 75 ALA A C 1
ATOM 610 O O . ALA A 1 75 ? -3.696 -6.697 1.947 1.00 89.62 75 ALA A O 1
ATOM 611 N N . PHE A 1 76 ? -1.987 -5.277 2.278 1.00 90.31 76 PHE A N 1
ATOM 612 C CA . PHE A 1 76 ? -2.718 -4.033 2.013 1.00 90.31 76 PHE A CA 1
ATOM 613 C C . PHE A 1 76 ? -4.022 -3.896 2.822 1.00 90.31 76 PHE A C 1
ATOM 615 O O . PHE A 1 76 ? -4.986 -3.267 2.387 1.00 90.31 76 PHE A O 1
ATOM 622 N N . GLY A 1 77 ? -4.078 -4.502 4.012 1.00 90.44 77 GLY A N 1
ATOM 623 C CA . GLY A 1 77 ? -5.264 -4.515 4.863 1.00 90.44 77 GLY A CA 1
ATOM 624 C C . GLY A 1 77 ? -6.440 -5.303 4.278 1.00 90.44 77 GLY A C 1
ATOM 625 O O . GLY A 1 77 ? -7.560 -5.111 4.753 1.00 90.44 77 GLY A O 1
ATOM 626 N N . GLY A 1 78 ? -6.218 -6.146 3.260 1.00 91.06 78 GLY A N 1
ATOM 627 C CA . GLY A 1 78 ? -7.242 -6.936 2.565 1.00 91.06 78 GLY A CA 1
ATOM 628 C C . GLY A 1 78 ? -7.960 -6.174 1.449 1.00 91.06 78 GLY A C 1
ATOM 629 O O . GLY A 1 78 ? -9.172 -6.312 1.304 1.00 91.06 78 GLY A O 1
ATOM 630 N N . VAL A 1 79 ? -7.261 -5.274 0.757 1.00 91.69 79 VAL A N 1
ATOM 631 C CA . VAL A 1 79 ? -7.754 -4.574 -0.444 1.00 91.69 79 VAL A CA 1
ATOM 632 C C . VAL A 1 79 ? -7.305 -5.339 -1.684 1.00 91.69 79 VAL A C 1
ATOM 634 O O . VAL A 1 79 ? -6.201 -5.886 -1.697 1.00 91.69 79 VAL A O 1
ATOM 637 N N . GLN A 1 80 ? -8.134 -5.364 -2.729 1.00 90.81 80 GLN A N 1
ATOM 638 C CA . GLN A 1 80 ? -7.717 -5.911 -4.015 1.00 90.81 80 GLN A CA 1
ATOM 639 C C . GLN A 1 80 ? -6.685 -4.976 -4.643 1.00 90.81 80 GLN A C 1
ATOM 641 O O . GLN A 1 80 ? -6.975 -3.808 -4.881 1.00 90.81 80 GLN A O 1
ATOM 646 N N . VAL A 1 81 ? -5.489 -5.483 -4.924 1.00 89.62 81 VAL A N 1
ATOM 647 C CA . VAL A 1 81 ? -4.450 -4.701 -5.596 1.00 89.62 81 VAL A CA 1
ATOM 648 C C . VAL A 1 81 ? -4.404 -5.101 -7.063 1.00 89.62 81 VAL A C 1
ATOM 650 O O . VAL A 1 81 ? -4.204 -6.272 -7.380 1.00 89.62 81 VAL A O 1
ATOM 653 N N . VAL A 1 82 ? -4.597 -4.128 -7.947 1.00 89.38 82 VAL A N 1
ATOM 654 C CA . VAL A 1 82 ? -4.423 -4.264 -9.393 1.00 89.38 82 VAL A CA 1
ATOM 655 C C . VAL A 1 82 ? -3.182 -3.475 -9.765 1.00 89.38 82 VAL A C 1
ATOM 657 O O . VAL A 1 82 ? -3.082 -2.290 -9.465 1.00 89.38 82 VAL A O 1
ATOM 660 N N . VAL A 1 83 ? -2.220 -4.140 -10.389 1.00 86.44 83 VAL A N 1
ATOM 661 C CA . VAL A 1 83 ? -0.958 -3.520 -10.779 1.00 86.44 83 VAL A CA 1
ATOM 662 C C . VAL A 1 83 ? -0.859 -3.541 -12.294 1.00 86.44 83 VAL A C 1
ATOM 664 O O . VAL A 1 83 ? -1.048 -4.587 -12.911 1.00 86.44 83 VAL A O 1
ATOM 667 N N . THR A 1 84 ? -0.571 -2.385 -12.872 1.00 83.62 84 THR A N 1
ATOM 668 C CA . THR A 1 84 ? -0.321 -2.170 -14.295 1.00 83.62 84 THR A CA 1
ATOM 669 C C . THR A 1 84 ? 1.026 -1.463 -14.472 1.00 83.62 84 THR A C 1
ATOM 671 O O . THR A 1 84 ? 1.566 -0.848 -13.549 1.00 83.62 84 THR A O 1
ATOM 674 N N . GLY A 1 85 ? 1.635 -1.654 -15.636 1.00 76.38 85 GLY A N 1
ATOM 675 C CA . GLY A 1 85 ? 2.909 -1.054 -16.003 1.00 76.38 85 GLY A CA 1
ATOM 676 C C . GLY A 1 85 ? 3.619 -1.853 -17.087 1.00 76.38 85 GLY A C 1
ATOM 677 O O . GLY A 1 85 ? 3.384 -3.052 -17.256 1.00 76.38 85 GLY A O 1
ATOM 678 N N . ASP A 1 86 ? 4.512 -1.180 -17.804 1.00 70.94 86 ASP A N 1
ATOM 679 C CA . ASP A 1 86 ? 5.353 -1.797 -18.822 1.00 70.94 86 ASP A CA 1
ATOM 680 C C . ASP A 1 86 ? 6.771 -2.015 -18.270 1.00 70.94 86 ASP A C 1
ATOM 682 O O . ASP A 1 86 ? 7.540 -1.074 -18.064 1.00 70.94 86 ASP A O 1
ATOM 686 N N . PHE A 1 87 ? 7.130 -3.275 -18.009 1.00 60.28 87 PHE A N 1
ATOM 687 C CA . PHE A 1 87 ? 8.478 -3.647 -17.559 1.00 60.28 87 PHE A CA 1
ATOM 688 C C . PHE A 1 87 ? 9.530 -3.601 -18.685 1.00 60.28 87 PHE A C 1
ATOM 690 O O . PHE A 1 87 ? 10.720 -3.751 -18.405 1.00 60.28 87 PHE A O 1
ATOM 697 N N . CYS A 1 88 ? 9.119 -3.404 -19.943 1.00 56.09 88 CYS A N 1
ATOM 698 C CA . CYS A 1 88 ? 9.995 -3.230 -21.104 1.00 56.09 88 CYS A CA 1
ATOM 699 C C . CYS A 1 88 ? 10.262 -1.751 -21.438 1.00 56.09 88 CYS A C 1
ATOM 701 O O . CYS A 1 88 ? 11.073 -1.462 -22.320 1.00 56.09 88 CYS A O 1
ATOM 703 N N . GLN A 1 89 ? 9.639 -0.815 -20.718 1.00 50.00 89 GLN A N 1
ATOM 704 C CA . GLN A 1 89 ? 9.996 0.604 -20.724 1.00 50.00 89 GLN A CA 1
ATOM 705 C C . GLN A 1 89 ? 11.021 0.888 -19.607 1.00 50.00 89 GLN A C 1
ATOM 707 O O . GLN A 1 89 ? 11.139 0.123 -18.656 1.00 50.00 89 GLN A O 1
ATOM 712 N N . LEU A 1 90 ? 11.836 1.938 -19.779 1.00 54.22 90 LEU A N 1
ATOM 713 C CA . LEU A 1 90 ? 13.046 2.269 -18.996 1.00 54.22 90 LEU A CA 1
ATOM 714 C C . LEU A 1 90 ? 13.012 1.822 -17.508 1.00 54.22 90 LEU A C 1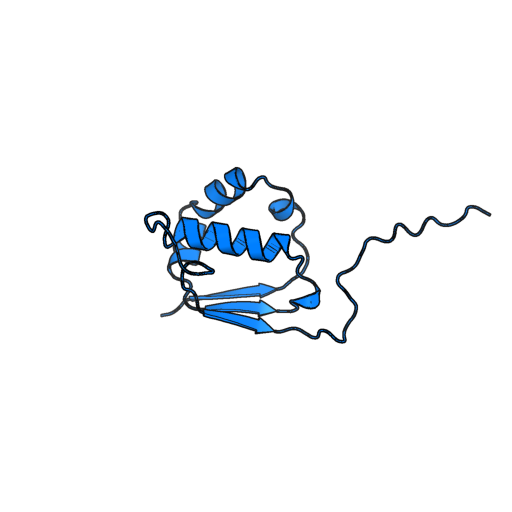
ATOM 716 O O . LEU A 1 90 ? 12.044 2.132 -16.814 1.00 54.22 90 LEU A O 1
ATOM 720 N N . PRO A 1 91 ? 14.087 1.196 -16.970 1.00 53.47 91 PRO A N 1
ATOM 721 C CA . PRO A 1 91 ? 14.146 0.809 -15.559 1.00 53.47 91 PRO A CA 1
ATOM 722 C C . PRO A 1 91 ? 13.943 2.028 -14.642 1.00 53.47 91 PRO A C 1
ATOM 724 O O . PRO A 1 91 ? 14.258 3.155 -15.054 1.00 53.47 91 PRO A O 1
ATOM 727 N N . PRO A 1 92 ? 13.469 1.832 -13.390 1.00 56.19 92 PRO A N 1
ATOM 728 C CA . PRO A 1 92 ? 13.253 2.928 -12.449 1.00 56.19 92 PRO A CA 1
ATOM 729 C C . PRO A 1 92 ? 14.522 3.764 -12.406 1.00 56.19 92 PRO A C 1
ATOM 731 O O . PRO A 1 92 ? 15.600 3.212 -12.180 1.00 56.19 92 PRO A O 1
ATOM 734 N N . ARG A 1 93 ? 14.414 5.069 -12.704 1.00 52.47 93 ARG A N 1
ATOM 735 C CA . ARG A 1 93 ? 15.580 5.935 -12.924 1.00 52.47 93 ARG A CA 1
ATOM 736 C C . ARG A 1 93 ? 16.534 5.846 -11.730 1.00 52.47 93 ARG A C 1
ATOM 738 O O . ARG A 1 93 ? 16.371 6.566 -10.743 1.00 52.47 93 ARG A O 1
ATOM 745 N N . ARG A 1 94 ? 17.568 5.002 -11.832 1.00 47.97 94 ARG A N 1
ATOM 746 C CA . ARG A 1 94 ? 18.754 5.108 -10.990 1.00 47.97 94 ARG A CA 1
ATOM 747 C C . ARG A 1 94 ? 19.316 6.484 -11.282 1.00 47.97 94 ARG A C 1
ATOM 749 O O . ARG A 1 94 ? 19.539 6.851 -12.434 1.00 47.97 94 ARG A O 1
ATOM 756 N N . ARG A 1 95 ? 19.511 7.270 -10.231 1.00 44.97 95 ARG A N 1
ATOM 757 C CA . ARG A 1 95 ? 20.285 8.498 -10.322 1.00 44.97 95 ARG A CA 1
ATOM 758 C C . ARG A 1 95 ? 21.738 8.077 -10.530 1.00 44.97 95 ARG A C 1
ATOM 760 O O . ARG A 1 95 ? 22.508 8.046 -9.580 1.00 44.97 95 ARG A O 1
ATOM 767 N N . GLU A 1 96 ? 22.101 7.712 -11.754 1.00 49.28 96 GLU A N 1
ATOM 768 C CA . GLU A 1 96 ? 23.486 7.837 -12.172 1.00 49.28 96 GLU A CA 1
ATOM 769 C C . GLU A 1 96 ? 23.784 9.331 -12.100 1.00 49.28 96 GLU A C 1
ATOM 771 O O . GLU A 1 96 ? 23.238 10.149 -12.845 1.00 49.28 96 GLU A O 1
ATOM 776 N N . SER A 1 97 ? 24.566 9.719 -11.095 1.00 44.38 97 SER A N 1
ATOM 777 C CA . SER A 1 97 ? 25.291 10.972 -11.159 1.00 44.38 97 SER A CA 1
ATOM 778 C C . 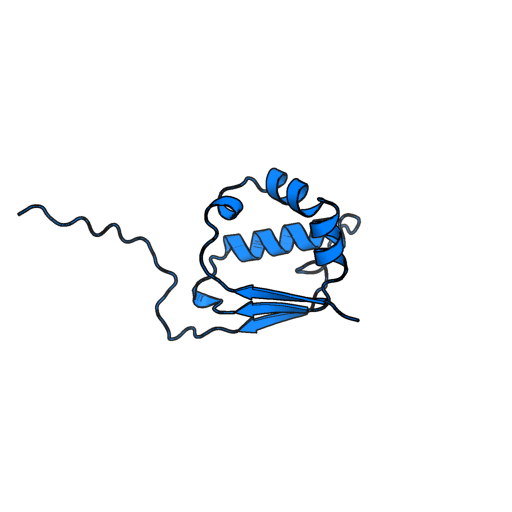SER A 1 97 ? 26.211 10.853 -12.366 1.00 44.38 97 SER A C 1
ATOM 780 O O . SER A 1 97 ? 27.295 10.283 -12.261 1.00 44.38 97 SER A O 1
ATOM 782 N N . TRP A 1 98 ? 25.755 11.347 -13.513 1.00 47.19 98 TRP A N 1
ATOM 783 C CA . TRP A 1 98 ? 26.610 11.654 -14.646 1.00 47.19 98 TRP A CA 1
ATOM 784 C C . TRP A 1 98 ? 27.612 12.706 -14.171 1.00 47.19 98 TRP A C 1
ATOM 786 O O . TRP A 1 98 ? 27.367 13.910 -14.251 1.00 47.19 98 TRP A O 1
ATOM 796 N N . ALA A 1 99 ? 28.712 12.248 -13.577 1.00 53.84 99 ALA A N 1
ATOM 797 C CA . ALA A 1 99 ? 29.884 13.068 -13.373 1.00 53.84 99 ALA A CA 1
ATOM 798 C C . ALA A 1 99 ? 30.394 13.388 -14.774 1.00 53.84 99 ALA A C 1
ATOM 800 O O . ALA A 1 99 ? 31.009 12.546 -15.419 1.00 53.84 99 ALA A O 1
ATOM 801 N N . ILE A 1 100 ? 30.062 14.580 -15.264 1.00 57.78 100 ILE A N 1
ATOM 802 C CA . ILE A 1 100 ? 30.690 15.153 -16.449 1.00 57.78 100 ILE A CA 1
ATOM 803 C C . ILE A 1 100 ? 32.188 15.197 -16.121 1.00 57.78 100 ILE A C 1
ATOM 805 O O . ILE A 1 100 ? 32.559 15.918 -15.184 1.00 57.78 100 ILE A O 1
ATOM 809 N N . PRO A 1 101 ? 33.060 14.434 -16.805 1.00 57.72 101 PRO A N 1
ATOM 810 C CA . PRO A 1 101 ? 34.487 14.643 -16.666 1.00 57.72 101 PRO A CA 1
ATOM 811 C C . PRO A 1 101 ? 34.744 16.063 -17.160 1.00 57.72 101 PRO A C 1
ATOM 813 O O . PRO A 1 101 ? 34.442 16.385 -18.309 1.00 57.72 101 PRO A O 1
ATOM 816 N N . ARG A 1 102 ? 35.209 16.940 -16.267 1.00 51.16 102 ARG A N 1
ATOM 817 C CA . ARG A 1 102 ? 35.703 18.251 -16.681 1.00 51.16 102 ARG A CA 1
ATOM 818 C C . ARG A 1 102 ? 36.919 17.993 -17.569 1.00 51.16 102 ARG A C 1
ATOM 820 O O . ARG A 1 102 ? 37.924 17.498 -17.065 1.00 51.16 102 ARG A O 1
ATOM 827 N N . ALA A 1 103 ? 36.752 18.239 -18.866 1.00 62.66 103 ALA A N 1
ATOM 828 C CA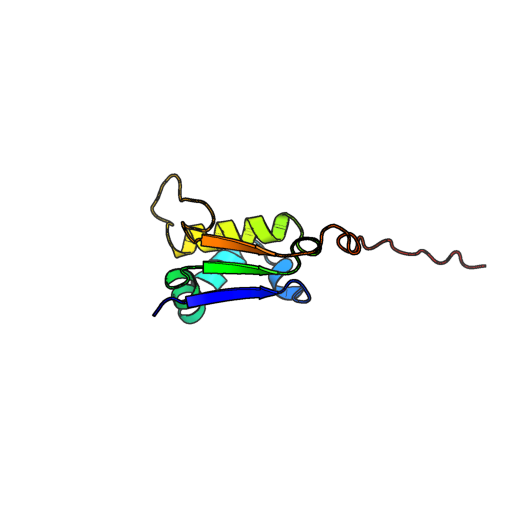 . ALA A 1 103 ? 37.856 18.448 -19.791 1.00 62.66 103 ALA A CA 1
ATOM 829 C C . ALA A 1 103 ? 38.529 19.791 -19.484 1.00 62.66 103 ALA A C 1
ATOM 831 O O . ALA A 1 103 ? 37.806 20.713 -19.031 1.00 62.66 103 ALA A O 1
#

pLDDT: mean 75.57, std 15.38, range [44.38, 92.12]